Protein AF-A0A7X5WLG0-F1 (afdb_monomer_lite)

Structure (mmCIF, N/CA/C/O backbone):
data_AF-A0A7X5WLG0-F1
#
_entry.id   AF-A0A7X5WLG0-F1
#
loop_
_atom_site.group_PDB
_atom_site.id
_atom_site.type_symbol
_atom_site.label_atom_id
_atom_site.label_alt_id
_atom_site.label_comp_id
_atom_site.label_asym_id
_atom_site.label_entity_id
_atom_site.label_seq_id
_atom_site.pdbx_PDB_ins_code
_atom_site.Cartn_x
_atom_site.Cartn_y
_atom_site.Cartn_z
_atom_site.occupancy
_atom_site.B_iso_or_equiv
_atom_site.auth_seq_id
_atom_site.auth_comp_id
_atom_site.auth_asym_id
_atom_site.auth_atom_id
_atom_site.pdbx_PDB_model_num
ATOM 1 N N . LEU A 1 1 ? 12.001 4.739 -28.729 1.00 71.12 1 LEU A N 1
ATOM 2 C CA . LEU A 1 1 ? 10.639 5.173 -28.332 1.00 71.12 1 LEU A CA 1
ATOM 3 C C . LEU A 1 1 ? 10.068 4.322 -27.194 1.00 71.12 1 LEU A C 1
ATOM 5 O O . LEU A 1 1 ? 9.705 4.904 -26.185 1.00 71.12 1 LEU A O 1
ATOM 9 N N . GLY A 1 2 ? 10.093 2.982 -27.271 1.00 82.94 2 GLY A N 1
ATOM 10 C CA . GLY A 1 2 ? 9.530 2.110 -26.219 1.00 82.94 2 GLY A CA 1
ATOM 11 C C . GLY A 1 2 ? 10.066 2.324 -24.791 1.00 82.94 2 GLY A C 1
ATOM 12 O O . GLY A 1 2 ? 9.287 2.306 -23.847 1.00 82.94 2 GLY A O 1
ATOM 13 N N . ARG A 1 3 ? 11.364 2.628 -24.623 1.00 82.56 3 ARG A N 1
ATOM 14 C CA . ARG A 1 3 ? 11.955 2.897 -23.295 1.00 82.56 3 ARG A CA 1
ATOM 15 C C . ARG A 1 3 ? 11.331 4.106 -22.585 1.00 82.56 3 ARG A C 1
ATOM 17 O O . ARG A 1 3 ? 11.112 4.053 -21.385 1.00 82.56 3 ARG A O 1
ATOM 24 N N . LEU A 1 4 ? 11.057 5.194 -23.309 1.00 87.81 4 LEU A N 1
ATOM 25 C CA . LEU A 1 4 ? 10.491 6.411 -22.710 1.00 87.81 4 LEU A CA 1
ATOM 26 C C . LEU A 1 4 ? 9.049 6.184 -22.258 1.00 87.81 4 LEU A C 1
ATOM 28 O O . LEU A 1 4 ? 8.665 6.647 -21.189 1.00 87.81 4 LEU A O 1
ATOM 32 N N . GLU A 1 5 ? 8.283 5.433 -23.048 1.00 88.12 5 GLU A N 1
ATOM 33 C CA . GLU A 1 5 ? 6.917 5.058 -22.690 1.00 88.12 5 GLU A CA 1
ATOM 34 C C . GLU A 1 5 ? 6.893 4.146 -21.458 1.00 88.12 5 GLU A C 1
ATOM 36 O O . GLU A 1 5 ? 6.117 4.375 -20.534 1.00 88.12 5 GLU A O 1
ATOM 41 N N . GLN A 1 6 ? 7.812 3.178 -21.381 1.00 86.62 6 GLN A N 1
ATOM 42 C CA . GLN A 1 6 ? 7.963 2.329 -20.201 1.00 86.62 6 GLN A CA 1
ATOM 43 C C . GLN A 1 6 ? 8.332 3.146 -18.955 1.00 86.62 6 GLN A C 1
ATOM 45 O O . GLN A 1 6 ? 7.676 3.020 -17.923 1.00 86.62 6 GLN A O 1
ATOM 50 N N . THR A 1 7 ? 9.312 4.049 -19.063 1.00 88.75 7 THR A N 1
ATOM 51 C CA . THR A 1 7 ? 9.690 4.951 -17.968 1.00 88.75 7 THR A CA 1
ATOM 52 C C . THR A 1 7 ? 8.523 5.828 -17.524 1.00 88.75 7 THR A C 1
ATOM 54 O O . THR A 1 7 ? 8.304 5.991 -16.326 1.00 88.75 7 THR A O 1
ATOM 57 N N . ARG A 1 8 ? 7.749 6.379 -18.465 1.00 91.19 8 ARG A N 1
ATOM 58 C CA . ARG A 1 8 ? 6.564 7.187 -18.162 1.00 91.19 8 ARG A CA 1
ATOM 59 C C . ARG A 1 8 ? 5.507 6.367 -17.426 1.00 91.19 8 ARG A C 1
ATOM 61 O O . ARG A 1 8 ? 4.981 6.833 -16.419 1.00 91.19 8 ARG A O 1
ATOM 68 N N . ARG A 1 9 ? 5.212 5.155 -17.901 1.00 91.06 9 ARG A N 1
ATOM 69 C CA . ARG A 1 9 ? 4.261 4.234 -17.263 1.00 91.06 9 ARG A CA 1
ATOM 70 C C . ARG A 1 9 ? 4.695 3.892 -15.838 1.00 91.06 9 ARG A C 1
ATOM 72 O O . ARG A 1 9 ? 3.870 3.947 -14.931 1.00 91.06 9 ARG A O 1
ATOM 79 N N . HIS A 1 10 ? 5.978 3.601 -15.628 1.00 89.88 10 HIS A N 1
ATOM 80 C CA . HIS A 1 10 ? 6.533 3.335 -14.298 1.00 89.88 10 HIS A CA 1
ATOM 81 C C . HIS A 1 10 ? 6.452 4.568 -13.393 1.00 89.88 10 HIS A C 1
ATOM 83 O O . HIS A 1 10 ? 5.988 4.449 -12.267 1.00 89.88 10 HIS A O 1
ATOM 89 N N . ALA A 1 11 ? 6.792 5.756 -13.899 1.00 91.12 11 ALA A N 1
ATOM 90 C CA . ALA A 1 11 ? 6.707 7.005 -13.143 1.00 91.12 11 ALA A CA 1
ATOM 91 C C . ALA A 1 11 ? 5.271 7.323 -12.695 1.00 91.12 11 ALA A C 1
ATOM 93 O O . ALA A 1 11 ? 5.044 7.652 -11.534 1.00 91.12 11 ALA 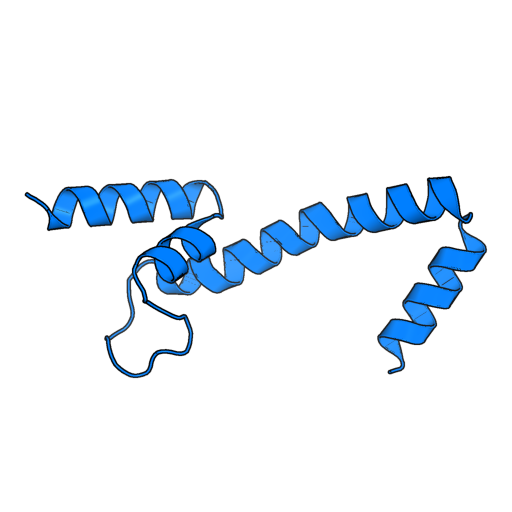A O 1
ATOM 94 N N . LEU A 1 12 ? 4.289 7.184 -13.593 1.00 94.25 12 LEU A N 1
ATOM 95 C CA . LEU A 1 12 ? 2.878 7.398 -13.260 1.00 94.25 12 LEU A CA 1
ATOM 96 C C . LEU A 1 12 ? 2.376 6.378 -12.230 1.00 94.25 12 LEU A C 1
ATOM 98 O O . LEU A 1 12 ? 1.678 6.751 -11.291 1.00 94.25 12 LEU A O 1
ATOM 102 N N . ALA A 1 13 ? 2.761 5.109 -12.367 1.00 92.25 13 ALA A N 1
ATOM 103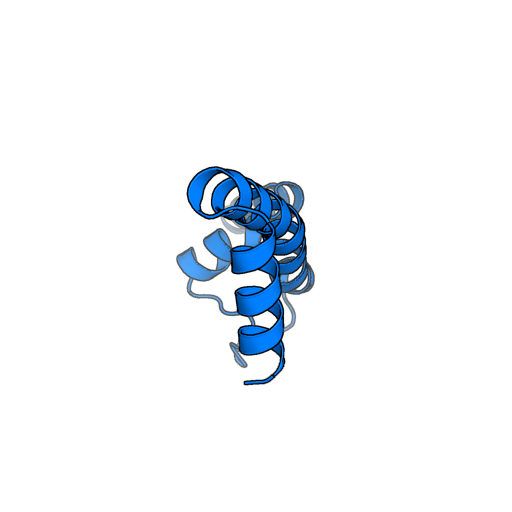 C CA . ALA A 1 13 ? 2.395 4.073 -11.406 1.00 92.25 13 ALA A CA 1
ATOM 104 C C . ALA A 1 13 ? 3.049 4.290 -10.032 1.00 92.25 13 ALA A C 1
ATOM 106 O O . ALA A 1 13 ? 2.423 4.046 -9.004 1.00 92.25 13 ALA A O 1
ATOM 107 N N . THR A 1 14 ? 4.285 4.790 -10.010 1.00 91.94 14 THR A N 1
ATOM 108 C CA . THR A 1 14 ? 5.001 5.208 -8.800 1.00 91.94 14 THR A CA 1
ATOM 109 C C . THR A 1 14 ? 4.290 6.359 -8.096 1.00 91.94 14 THR A C 1
ATOM 111 O O . THR A 1 14 ? 4.049 6.257 -6.899 1.00 91.94 14 THR A O 1
ATOM 114 N N . LEU A 1 15 ? 3.886 7.408 -8.821 1.00 93.31 15 LEU A N 1
ATOM 115 C CA . LEU A 1 15 ? 3.120 8.525 -8.248 1.00 93.31 15 LEU A CA 1
ATOM 116 C C . LEU A 1 15 ? 1.768 8.078 -7.680 1.00 93.31 15 LEU A C 1
ATOM 118 O O . LEU A 1 15 ? 1.296 8.637 -6.697 1.00 93.31 15 LEU A O 1
ATOM 122 N N . GLY A 1 16 ? 1.150 7.072 -8.298 1.00 93.81 16 GLY A N 1
ATOM 123 C CA . GLY A 1 16 ? -0.098 6.484 -7.825 1.00 93.81 16 GLY A CA 1
ATOM 124 C C . GLY A 1 16 ? 0.061 5.428 -6.729 1.00 93.81 16 GLY A C 1
ATOM 125 O O . GLY A 1 16 ? -0.943 4.824 -6.373 1.00 93.81 16 GLY A O 1
ATOM 126 N N . TYR A 1 17 ? 1.277 5.148 -6.240 1.00 92.75 17 TYR A N 1
ATOM 127 C CA . TYR A 1 17 ? 1.557 4.045 -5.306 1.00 92.75 17 TYR A CA 1
ATOM 128 C C . TYR A 1 17 ? 0.984 2.689 -5.766 1.00 92.75 17 TYR A C 1
ATOM 130 O O . TYR A 1 17 ? 0.482 1.891 -4.978 1.00 92.75 17 TYR A O 1
ATOM 138 N N . VAL A 1 18 ? 1.069 2.415 -7.071 1.00 93.94 18 VAL A N 1
ATOM 139 C CA . VAL A 1 18 ? 0.619 1.167 -7.722 1.00 93.94 18 VAL A CA 1
ATOM 140 C C . VAL A 1 18 ? 1.700 0.552 -8.619 1.00 93.94 18 VAL A C 1
ATOM 142 O O . VAL A 1 18 ? 1.427 -0.317 -9.449 1.00 93.94 18 VAL A O 1
ATOM 145 N N . ALA A 1 19 ? 2.953 0.992 -8.462 1.00 90.62 19 ALA A N 1
ATOM 146 C CA . ALA A 1 19 ? 4.101 0.479 -9.213 1.00 90.62 19 ALA A CA 1
ATOM 147 C C . ALA A 1 19 ? 4.304 -1.035 -9.035 1.00 90.62 19 ALA A C 1
ATOM 149 O O . ALA A 1 19 ? 4.778 -1.703 -9.953 1.00 90.62 19 ALA A O 1
ATOM 150 N N . ASN A 1 20 ? 3.881 -1.587 -7.894 1.00 91.44 20 ASN A N 1
ATOM 151 C CA . ASN A 1 20 ? 3.917 -3.019 -7.624 1.00 91.44 20 ASN A CA 1
ATOM 152 C C . ASN A 1 20 ? 3.188 -3.855 -8.682 1.00 91.44 20 ASN A C 1
ATOM 154 O O . ASN A 1 20 ? 3.761 -4.819 -9.186 1.00 91.44 20 ASN A O 1
ATOM 158 N N . TRP A 1 21 ? 1.989 -3.448 -9.092 1.00 90.81 21 TRP A N 1
ATOM 159 C CA . TRP A 1 21 ? 1.211 -4.143 -10.121 1.00 90.81 21 TRP A CA 1
ATOM 160 C C . TRP A 1 21 ? 1.853 -4.071 -11.503 1.00 90.81 21 TRP A C 1
ATOM 162 O O . TRP A 1 21 ? 1.805 -5.035 -12.265 1.00 90.81 21 TRP A O 1
ATOM 172 N N . ILE A 1 22 ? 2.476 -2.937 -11.820 1.00 90.44 22 ILE A N 1
ATOM 173 C CA . ILE A 1 22 ? 3.161 -2.750 -13.097 1.00 90.44 22 ILE A CA 1
ATOM 174 C C . ILE A 1 22 ? 4.415 -3.617 -13.183 1.00 90.44 22 ILE A C 1
ATOM 176 O O . ILE A 1 22 ? 4.615 -4.248 -14.215 1.00 90.44 22 ILE A O 1
ATOM 180 N N . PHE A 1 23 ? 5.216 -3.709 -12.118 1.00 87.25 23 PHE A N 1
ATOM 181 C CA . PHE A 1 23 ? 6.398 -4.580 -12.115 1.00 87.25 23 PHE A CA 1
ATOM 182 C C . PHE A 1 23 ? 6.006 -6.055 -12.217 1.00 87.25 23 PHE A C 1
ATOM 184 O O . PHE A 1 23 ? 6.567 -6.757 -13.053 1.00 87.25 23 PHE A O 1
ATOM 191 N N . ILE A 1 24 ? 4.964 -6.488 -11.492 1.00 87.81 24 ILE A N 1
ATOM 192 C CA . ILE A 1 24 ? 4.410 -7.847 -11.618 1.00 87.81 24 ILE A CA 1
ATOM 193 C C . ILE A 1 24 ? 3.990 -8.137 -13.067 1.00 87.81 24 ILE A C 1
ATOM 195 O O . ILE A 1 24 ? 4.330 -9.189 -13.605 1.00 87.81 24 ILE A O 1
ATOM 199 N N . ALA A 1 25 ? 3.279 -7.207 -13.712 1.00 88.75 25 ALA A N 1
ATOM 200 C CA . ALA A 1 25 ? 2.845 -7.358 -15.102 1.00 88.75 25 ALA A CA 1
ATOM 201 C C . ALA A 1 25 ? 4.015 -7.376 -16.100 1.00 88.75 25 ALA A C 1
ATOM 203 O O . ALA A 1 25 ? 3.936 -8.046 -17.128 1.00 88.75 25 ALA A O 1
ATOM 204 N N . ASP A 1 26 ? 5.094 -6.657 -15.796 1.00 85.50 26 ASP A N 1
ATOM 205 C CA . ASP A 1 26 ? 6.309 -6.615 -16.607 1.00 85.50 26 ASP A CA 1
ATOM 206 C C . ASP A 1 26 ? 7.256 -7.806 -16.307 1.00 85.50 26 ASP A C 1
ATOM 208 O O . ASP A 1 26 ? 8.321 -7.911 -16.915 1.00 85.50 26 ASP A O 1
ATOM 212 N N . GLY A 1 27 ? 6.875 -8.719 -15.401 1.00 80.38 27 GLY A N 1
ATOM 213 C CA . GLY A 1 27 ? 7.670 -9.888 -15.005 1.00 80.38 27 GLY A CA 1
ATOM 214 C C . GLY A 1 27 ? 8.881 -9.559 -14.126 1.00 80.38 27 GLY A C 1
ATOM 215 O O . GLY A 1 27 ? 9.713 -10.431 -13.881 1.00 80.38 27 GLY A O 1
ATOM 216 N N . ASP A 1 28 ? 8.984 -8.316 -13.652 1.00 76.00 28 ASP A N 1
ATOM 217 C CA . ASP A 1 28 ? 10.024 -7.865 -12.735 1.00 76.00 28 ASP A CA 1
ATOM 218 C C . ASP A 1 28 ? 9.527 -8.034 -11.293 1.00 76.00 28 ASP A C 1
ATOM 220 O O . ASP A 1 28 ? 8.372 -7.750 -10.964 1.00 76.00 28 ASP A O 1
ATOM 224 N N . SER A 1 29 ? 10.392 -8.514 -10.407 1.00 70.31 29 SER A N 1
ATOM 225 C CA . SER A 1 29 ? 10.035 -8.713 -9.003 1.00 70.31 29 SER A CA 1
ATOM 226 C C . SER A 1 29 ? 11.021 -7.987 -8.107 1.00 70.31 29 SER A C 1
ATOM 228 O O . SER A 1 29 ? 12.199 -7.856 -8.436 1.00 70.31 29 SER A O 1
ATOM 230 N N . TYR A 1 30 ? 10.547 -7.514 -6.952 1.00 73.31 30 TYR A N 1
ATOM 231 C CA . TYR A 1 30 ? 11.408 -6.858 -5.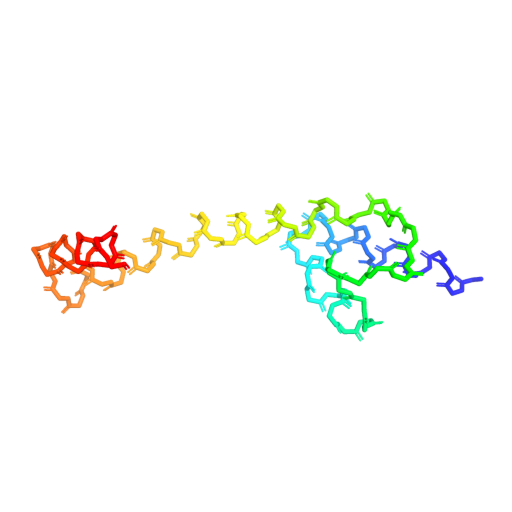965 1.00 73.31 30 TYR A CA 1
ATOM 232 C C . TYR A 1 30 ? 12.615 -7.733 -5.578 1.00 73.31 30 TYR A C 1
ATOM 234 O O . TYR A 1 30 ? 13.707 -7.212 -5.371 1.00 73.31 30 TYR A O 1
ATOM 242 N N . PHE A 1 31 ? 12.415 -9.056 -5.562 1.00 74.69 31 PHE A N 1
ATOM 243 C CA . PHE A 1 31 ? 13.411 -10.073 -5.220 1.00 74.69 31 PHE A CA 1
ATOM 244 C C . PHE A 1 31 ? 14.155 -10.658 -6.432 1.00 74.69 31 PHE A C 1
ATOM 246 O O . PHE A 1 31 ? 14.912 -11.612 -6.275 1.00 74.69 31 PHE A O 1
ATOM 253 N N . ALA A 1 32 ? 13.936 -10.148 -7.649 1.00 69.94 32 ALA A N 1
ATOM 254 C CA . ALA A 1 32 ? 14.655 -10.634 -8.820 1.00 69.94 32 ALA A CA 1
ATOM 255 C C . ALA A 1 32 ? 16.115 -10.154 -8.774 1.00 69.94 32 ALA A C 1
ATOM 257 O O . ALA A 1 32 ? 16.401 -8.969 -8.943 1.00 69.94 32 ALA A O 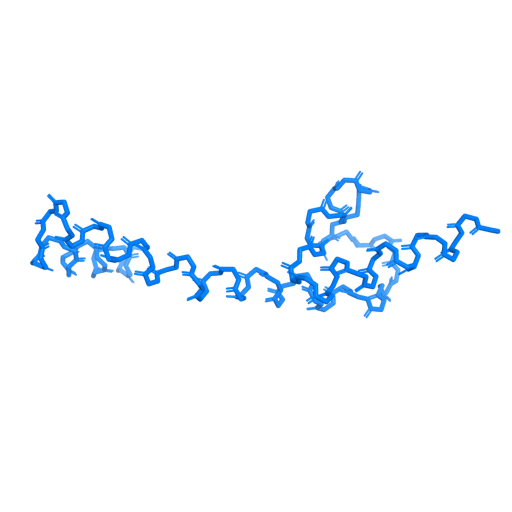1
ATOM 258 N N . ASP A 1 33 ? 17.042 -11.101 -8.620 1.00 59.31 33 ASP A N 1
ATOM 259 C CA . ASP A 1 33 ? 18.495 -10.872 -8.540 1.00 59.31 33 ASP A CA 1
ATOM 260 C C . ASP A 1 33 ? 19.154 -10.442 -9.872 1.00 59.31 33 ASP A C 1
ATOM 262 O O . ASP A 1 33 ? 20.369 -10.286 -9.959 1.00 59.31 33 ASP A O 1
ATOM 266 N N . VAL A 1 34 ? 18.380 -10.266 -10.950 1.00 55.38 34 VAL A N 1
ATOM 267 C CA . VAL A 1 34 ? 18.922 -10.356 -12.323 1.00 55.38 34 VAL A CA 1
ATOM 268 C C . VAL A 1 34 ? 19.055 -9.009 -13.043 1.00 55.38 34 VAL A C 1
ATOM 270 O O . VAL A 1 34 ? 19.744 -8.914 -14.056 1.00 55.38 34 VAL A O 1
ATOM 273 N N . ALA A 1 35 ? 18.477 -7.927 -12.529 1.00 54.00 35 ALA A N 1
ATOM 274 C CA . ALA A 1 35 ? 18.624 -6.609 -13.142 1.00 54.00 35 ALA A CA 1
ATOM 275 C C . ALA A 1 35 ? 18.937 -5.574 -12.067 1.00 54.00 35 ALA A C 1
ATOM 277 O O . ALA A 1 35 ? 18.204 -5.466 -11.078 1.00 54.00 35 ALA A O 1
ATOM 278 N N . GLY A 1 36 ? 20.041 -4.840 -12.260 1.00 58.38 36 GLY A N 1
ATOM 279 C CA . GLY A 1 36 ? 20.508 -3.776 -11.368 1.00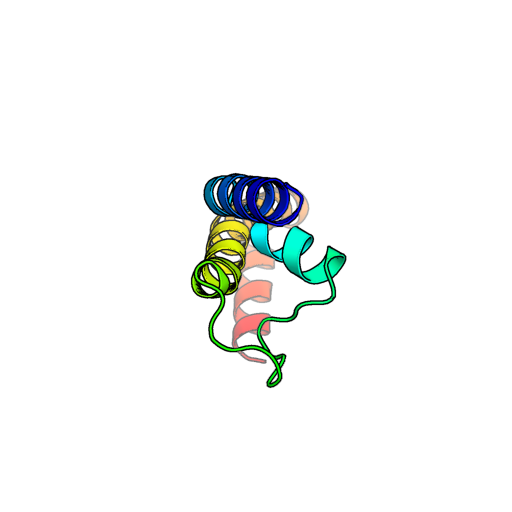 58.38 36 GLY A CA 1
ATOM 280 C C . GLY A 1 36 ? 19.391 -2.811 -10.942 1.00 58.38 36 GLY A C 1
ATOM 281 O O . GLY A 1 36 ? 18.335 -2.769 -11.574 1.00 58.38 36 GLY A O 1
ATOM 282 N N . PRO A 1 37 ? 19.588 -2.049 -9.853 1.00 57.44 37 PRO A N 1
ATOM 283 C CA . PRO A 1 37 ? 18.505 -1.356 -9.162 1.00 57.44 37 PRO A CA 1
ATOM 284 C C . PRO A 1 37 ? 17.710 -0.459 -10.119 1.00 57.44 37 PRO A C 1
ATOM 286 O O . PRO A 1 37 ? 18.196 0.578 -10.569 1.00 57.44 37 PRO A O 1
ATOM 289 N N . SER A 1 38 ? 16.472 -0.860 -10.435 1.00 66.88 38 SER A N 1
ATOM 290 C CA . SER A 1 38 ? 15.520 0.016 -11.118 1.00 66.88 38 SER A CA 1
ATOM 291 C C . SER A 1 38 ? 15.307 1.252 -10.248 1.00 66.88 38 SER A C 1
ATOM 293 O O . SER A 1 38 ? 15.085 1.133 -9.040 1.00 66.88 38 SER A O 1
ATOM 295 N N . MET A 1 39 ? 15.352 2.443 -10.854 1.00 73.88 39 MET A N 1
ATOM 296 C CA . MET A 1 39 ? 15.210 3.714 -10.134 1.00 73.88 39 MET A CA 1
ATOM 297 C C . MET A 1 39 ? 13.916 3.806 -9.321 1.00 73.88 39 MET A C 1
ATOM 299 O O . MET A 1 39 ? 13.879 4.531 -8.340 1.00 73.88 39 MET A O 1
ATOM 303 N N . PHE A 1 40 ? 12.880 3.048 -9.685 1.00 81.44 40 PHE A N 1
ATOM 304 C CA . PHE A 1 40 ? 11.578 3.032 -9.018 1.00 81.44 40 PHE A CA 1
ATOM 305 C C . PHE A 1 40 ? 11.384 1.841 -8.068 1.00 81.44 40 PHE A C 1
ATOM 307 O O . PHE A 1 40 ? 10.340 1.735 -7.428 1.00 81.44 40 PHE A O 1
ATOM 314 N N . ARG A 1 41 ? 12.368 0.936 -7.949 1.00 80.88 41 ARG A N 1
ATOM 315 C CA . ARG A 1 41 ? 12.241 -0.301 -7.156 1.00 80.88 41 ARG A CA 1
ATOM 316 C C . ARG A 1 41 ? 11.972 -0.025 -5.676 1.00 80.88 41 ARG A C 1
ATOM 318 O O . ARG A 1 41 ? 11.217 -0.760 -5.057 1.00 80.88 41 ARG A O 1
ATOM 325 N N . HIS A 1 42 ? 12.521 1.056 -5.127 1.00 84.81 42 HIS A N 1
ATOM 326 C CA . HIS A 1 42 ? 12.261 1.471 -3.744 1.00 84.81 42 HIS A CA 1
ATOM 327 C C . HIS A 1 42 ? 10.790 1.851 -3.499 1.00 84.81 42 HIS A C 1
ATOM 329 O O . HIS A 1 42 ? 10.284 1.679 -2.396 1.00 84.81 42 HIS A O 1
ATOM 335 N N . VAL A 1 43 ? 10.073 2.306 -4.534 1.00 90.12 43 VAL A N 1
ATOM 336 C CA . VAL A 1 43 ? 8.643 2.628 -4.421 1.00 90.12 43 VAL A CA 1
ATOM 337 C C . VAL A 1 43 ? 7.779 1.369 -4.447 1.00 90.12 43 VAL A C 1
ATOM 339 O O . VAL A 1 43 ? 6.610 1.423 -4.094 1.00 90.12 43 VAL A O 1
ATOM 342 N N . TRP A 1 44 ? 8.334 0.213 -4.819 1.00 89.50 44 TRP A N 1
ATOM 343 C CA . TRP A 1 44 ? 7.594 -1.043 -4.769 1.00 89.50 44 TRP A CA 1
ATOM 344 C C . TRP A 1 44 ? 7.165 -1.391 -3.339 1.00 89.50 44 TRP A C 1
ATOM 346 O O . TRP A 1 44 ? 5.981 -1.628 -3.107 1.00 89.50 44 TRP A O 1
ATOM 356 N N . SER A 1 45 ? 8.101 -1.380 -2.380 1.00 88.12 45 SER A N 1
ATOM 357 C CA . SER A 1 45 ? 7.782 -1.655 -0.973 1.00 88.12 45 SER A CA 1
ATOM 358 C C . SER A 1 45 ? 6.997 -0.503 -0.352 1.00 88.12 45 SER A C 1
ATOM 360 O O . SER A 1 45 ? 6.009 -0.749 0.329 1.00 88.12 45 SER A O 1
ATOM 362 N N . LEU A 1 46 ? 7.353 0.744 -0.682 1.00 91.81 46 LEU A N 1
ATOM 363 C CA . LEU A 1 46 ? 6.631 1.930 -0.212 1.00 91.81 46 LEU A CA 1
ATOM 364 C C . LEU A 1 46 ? 5.155 1.920 -0.646 1.00 91.81 46 LEU A C 1
ATOM 366 O O . LEU A 1 46 ? 4.275 2.232 0.143 1.00 91.81 46 LEU A O 1
ATOM 370 N N . ALA A 1 47 ? 4.860 1.512 -1.883 1.00 93.56 47 ALA A N 1
ATOM 371 C CA . ALA A 1 47 ? 3.490 1.362 -2.370 1.00 93.56 47 ALA A CA 1
ATOM 372 C C . ALA A 1 47 ? 2.693 0.335 -1.556 1.00 93.56 47 ALA A C 1
ATOM 374 O O . ALA A 1 47 ? 1.514 0.553 -1.291 1.00 93.56 47 ALA A O 1
ATOM 375 N N . ILE A 1 48 ? 3.324 -0.765 -1.139 1.00 93.44 48 ILE A N 1
ATOM 376 C CA . ILE A 1 48 ? 2.684 -1.765 -0.275 1.00 93.44 48 ILE A CA 1
ATOM 377 C C . ILE A 1 48 ? 2.438 -1.193 1.122 1.00 93.44 48 ILE A C 1
ATOM 379 O O . ILE A 1 48 ? 1.362 -1.408 1.674 1.00 93.44 48 ILE A O 1
ATOM 383 N N . GLU A 1 49 ? 3.391 -0.446 1.677 1.00 94.94 49 GLU A N 1
ATOM 384 C CA . GLU A 1 49 ? 3.232 0.225 2.971 1.00 94.94 49 GLU A CA 1
ATOM 385 C C . GLU A 1 49 ? 2.062 1.222 2.949 1.00 94.94 49 GLU A C 1
ATOM 387 O O . GLU A 1 49 ? 1.176 1.138 3.797 1.00 94.94 49 GLU A O 1
ATOM 392 N N . GLU A 1 50 ? 1.976 2.096 1.943 1.00 95.44 50 GLU A N 1
ATOM 393 C CA . GLU A 1 50 ? 0.869 3.056 1.788 1.00 95.44 50 GLU A CA 1
ATOM 394 C C . GLU A 1 50 ? -0.487 2.353 1.601 1.00 95.44 50 GLU A C 1
ATOM 396 O O . GLU A 1 50 ? -1.488 2.717 2.227 1.00 95.44 50 GLU A O 1
ATOM 401 N N . GLN A 1 51 ? -0.531 1.288 0.790 1.00 95.56 51 GLN A N 1
ATOM 402 C CA . GLN A 1 51 ? -1.727 0.455 0.633 1.00 95.56 51 GLN A CA 1
ATOM 403 C C . GLN A 1 51 ? -2.135 -0.183 1.966 1.00 95.56 51 GLN A C 1
ATOM 405 O O . GLN A 1 51 ? -3.319 -0.191 2.300 1.00 95.56 51 GLN A O 1
ATOM 410 N N . PHE A 1 52 ? -1.179 -0.683 2.751 1.00 95.81 52 PHE A N 1
ATOM 411 C CA . PHE A 1 52 ? -1.439 -1.249 4.071 1.00 95.81 52 PHE A CA 1
ATOM 412 C C . PHE A 1 52 ? -1.989 -0.196 5.037 1.00 95.81 52 PHE A C 1
ATOM 414 O O . PHE A 1 52 ? -3.013 -0.442 5.677 1.00 95.81 52 PHE A O 1
ATOM 421 N N . TYR A 1 53 ? -1.383 0.991 5.108 1.00 94.25 53 TYR A N 1
ATOM 422 C CA . TYR A 1 53 ? -1.849 2.070 5.982 1.00 94.25 53 TYR A CA 1
ATOM 423 C C . TYR A 1 53 ? -3.239 2.586 5.615 1.00 94.25 53 TYR A C 1
ATOM 425 O O . TYR A 1 53 ? -3.963 3.039 6.500 1.00 94.25 53 TYR A O 1
ATOM 433 N N . LEU A 1 54 ? -3.651 2.478 4.350 1.00 94.62 54 LEU A N 1
ATOM 434 C CA . LEU A 1 54 ? -5.011 2.805 3.929 1.00 94.62 54 LEU A CA 1
ATOM 435 C C . LEU A 1 54 ? -5.998 1.656 4.192 1.00 94.62 54 LEU A C 1
ATOM 437 O O . LEU A 1 54 ? -7.097 1.875 4.707 1.00 94.62 54 LEU A O 1
ATOM 441 N N . LEU A 1 55 ? -5.626 0.422 3.845 1.00 95.62 55 LEU A N 1
ATOM 442 C CA . LEU A 1 55 ? -6.500 -0.749 3.951 1.00 95.62 55 LEU A CA 1
ATOM 443 C C . LEU A 1 55 ? -6.710 -1.199 5.397 1.00 95.62 55 LEU A C 1
ATOM 445 O O . LEU A 1 55 ? -7.792 -1.686 5.731 1.00 95.62 55 LEU A O 1
ATOM 449 N N . TRP A 1 56 ? -5.717 -1.035 6.269 1.00 92.88 56 TRP A N 1
ATOM 450 C CA . TRP A 1 56 ? -5.793 -1.490 7.654 1.00 92.88 56 TRP A CA 1
ATOM 451 C C . TRP A 1 56 ? -6.877 -0.758 8.469 1.00 92.88 56 TRP A C 1
ATOM 453 O O . TRP A 1 56 ? -7.749 -1.440 9.018 1.00 92.88 56 TRP A O 1
ATOM 463 N N . PRO A 1 57 ? -6.948 0.590 8.494 1.00 92.06 57 PRO A N 1
ATOM 464 C CA . PRO A 1 57 ? -8.040 1.311 9.149 1.00 92.06 57 PRO A CA 1
ATOM 465 C C . PRO A 1 57 ? -9.419 0.949 8.592 1.00 92.06 57 PRO A C 1
ATOM 467 O O . PRO A 1 57 ? -10.365 0.785 9.361 1.00 92.06 57 PRO A O 1
ATOM 470 N N . LEU A 1 58 ? -9.539 0.784 7.269 1.00 94.19 58 LEU A N 1
ATOM 471 C CA . LEU A 1 58 ? -10.794 0.384 6.624 1.00 94.19 58 LEU A CA 1
ATOM 472 C C . LEU A 1 58 ? -11.222 -1.021 7.055 1.00 94.19 58 LEU A C 1
ATOM 474 O O . LEU A 1 58 ? -12.385 -1.242 7.387 1.00 94.19 58 LEU A O 1
ATOM 478 N N . THR A 1 59 ? -10.276 -1.955 7.111 1.00 90.31 59 THR A N 1
ATOM 479 C CA . THR A 1 59 ? -10.515 -3.325 7.574 1.00 90.31 59 THR A CA 1
ATOM 480 C C . THR A 1 59 ? -10.982 -3.326 9.027 1.00 90.31 59 THR A C 1
ATOM 482 O O . THR A 1 59 ? -12.008 -3.926 9.344 1.00 90.31 59 THR A O 1
ATOM 485 N N . VAL A 1 60 ? -10.296 -2.592 9.907 1.00 89.06 60 VAL A N 1
ATOM 486 C CA . VAL A 1 60 ? -10.689 -2.436 11.316 1.00 89.06 60 VAL A CA 1
ATOM 487 C C . VAL A 1 60 ? -12.087 -1.824 11.434 1.00 89.06 60 VAL A C 1
ATOM 489 O O . VAL A 1 60 ? -12.911 -2.331 12.195 1.00 89.06 60 VAL A O 1
ATOM 492 N N . LEU A 1 61 ? -12.395 -0.783 10.656 1.00 92.38 61 LEU A N 1
ATOM 493 C CA . LEU A 1 61 ? -13.707 -0.135 10.654 1.00 92.38 61 LEU A CA 1
ATOM 494 C C . LEU A 1 61 ? -14.826 -1.110 10.256 1.00 92.38 61 LEU A C 1
ATOM 496 O O . LEU A 1 61 ? -15.845 -1.192 10.947 1.00 92.38 61 LEU A O 1
ATOM 500 N N . VAL A 1 62 ? -14.631 -1.875 9.178 1.00 91.81 62 VAL A N 1
ATOM 501 C CA . VAL A 1 62 ? -15.588 -2.894 8.716 1.00 91.81 62 VAL A CA 1
ATOM 502 C C . VAL A 1 62 ? -15.779 -3.978 9.777 1.00 91.81 62 VAL A C 1
ATOM 504 O O . VAL A 1 62 ? -16.914 -4.321 10.113 1.00 91.81 62 VAL A O 1
ATOM 507 N N . LEU A 1 63 ? -14.690 -4.472 10.373 1.00 89.88 63 LEU A N 1
ATOM 508 C CA . LEU A 1 63 ? -14.749 -5.493 11.417 1.00 89.88 63 LEU A CA 1
ATOM 509 C C . LEU A 1 63 ? -15.489 -5.002 12.667 1.00 89.88 63 LEU A C 1
ATOM 511 O O . LEU A 1 63 ? -16.321 -5.732 13.206 1.00 89.88 63 LEU A O 1
ATOM 515 N N . ILE A 1 64 ? -15.256 -3.760 13.104 1.00 90.81 64 ILE A N 1
ATOM 516 C CA . ILE A 1 64 ? -15.991 -3.159 14.226 1.00 90.81 64 ILE A CA 1
ATOM 517 C C . ILE A 1 64 ? -17.481 -3.080 13.890 1.00 90.81 64 ILE A C 1
ATOM 519 O O . ILE A 1 64 ? -18.317 -3.418 14.729 1.00 90.81 64 ILE A O 1
ATOM 523 N N . ARG A 1 65 ? -17.821 -2.680 12.660 1.00 91.69 65 ARG A N 1
ATOM 524 C CA . ARG A 1 65 ? -19.209 -2.536 12.211 1.00 91.69 65 ARG A CA 1
ATOM 525 C C . ARG A 1 65 ? -19.960 -3.867 12.144 1.00 91.69 65 ARG A C 1
ATOM 527 O O . ARG A 1 65 ? -21.177 -3.857 12.309 1.00 91.69 65 ARG A O 1
ATOM 534 N N . TRP A 1 66 ? -19.264 -4.979 11.903 1.00 90.62 66 TRP A N 1
ATOM 535 C CA . TRP A 1 66 ? -19.859 -6.317 11.777 1.00 90.62 66 TRP A CA 1
ATOM 536 C C . TRP A 1 66 ? -19.816 -7.152 13.064 1.00 90.62 66 TRP A C 1
ATOM 538 O O . TRP A 1 66 ? -20.736 -7.926 13.312 1.00 90.62 66 TRP A O 1
ATOM 548 N N . LYS A 1 67 ? -18.752 -7.042 13.869 1.00 85.25 67 LYS A N 1
ATOM 549 C CA . LYS A 1 67 ? -18.468 -7.940 15.010 1.00 85.25 67 LYS A CA 1
ATOM 550 C C . LYS A 1 67 ? -18.388 -7.217 16.364 1.00 85.25 67 LYS A C 1
ATOM 552 O O . LYS A 1 67 ? -18.348 -7.880 17.398 1.00 85.25 67 LYS A O 1
ATOM 557 N N . GLY A 1 68 ? -18.377 -5.882 16.378 1.00 81.00 68 GLY A N 1
ATOM 558 C CA . GLY A 1 68 ? -18.199 -5.070 17.584 1.00 81.00 68 GLY A CA 1
ATOM 559 C C . GLY A 1 68 ? -16.738 -4.970 18.045 1.00 81.00 68 GLY A C 1
ATOM 560 O O . GLY A 1 68 ? -15.903 -5.826 17.759 1.00 81.00 68 GLY A O 1
ATOM 561 N N . THR A 1 69 ? -16.412 -3.912 18.789 1.00 80.00 69 THR A N 1
ATOM 562 C CA . THR A 1 69 ? -15.029 -3.533 19.155 1.00 80.00 69 THR A CA 1
ATOM 563 C C . THR A 1 69 ? -14.268 -4.592 19.961 1.00 80.00 69 THR A C 1
ATOM 565 O O . THR A 1 69 ? -13.064 -4.754 19.776 1.00 80.00 69 THR A O 1
ATOM 568 N N . ARG A 1 70 ? -14.959 -5.358 20.816 1.00 78.00 70 ARG A N 1
ATOM 569 C CA . ARG A 1 70 ? -14.344 -6.407 21.652 1.00 78.00 70 ARG A CA 1
ATOM 570 C C . ARG A 1 70 ? -13.804 -7.578 20.828 1.00 78.00 70 ARG A C 1
ATOM 572 O O . ARG A 1 70 ? -12.717 -8.067 21.112 1.00 78.00 70 ARG A O 1
ATOM 579 N N . ALA A 1 71 ? -14.534 -7.998 19.795 1.00 76.94 71 ALA A N 1
ATOM 580 C CA . ALA A 1 71 ? -14.119 -9.099 18.928 1.00 76.94 71 ALA A CA 1
ATOM 581 C C . ALA A 1 71 ? -12.903 -8.721 18.066 1.00 76.94 71 ALA A C 1
ATOM 583 O O . ALA A 1 71 ? -12.011 -9.540 17.864 1.00 76.94 71 ALA A O 1
ATOM 584 N N . VAL A 1 72 ? -12.839 -7.466 17.607 1.00 78.25 72 VAL A N 1
ATOM 585 C CA . VAL A 1 72 ? -11.698 -6.947 16.836 1.00 78.25 72 VAL A CA 1
ATOM 586 C C . VAL A 1 72 ? -10.442 -6.845 17.697 1.00 78.25 72 VAL A C 1
ATOM 588 O O . VAL A 1 72 ? -9.378 -7.266 17.257 1.00 78.25 72 VAL A O 1
ATOM 591 N N . GLY A 1 73 ? -10.566 -6.359 18.939 1.00 77.56 73 GLY A N 1
ATOM 592 C CA . GLY A 1 73 ? -9.443 -6.287 19.878 1.00 77.56 73 GLY A CA 1
ATOM 593 C C . GLY A 1 73 ? -8.835 -7.658 20.187 1.00 77.56 73 GLY A C 1
ATOM 594 O O . GLY A 1 73 ? -7.620 -7.814 20.128 1.00 77.56 73 GLY A O 1
ATOM 595 N N . VAL A 1 74 ? -9.669 -8.675 20.438 1.00 76.00 74 VAL A N 1
ATOM 596 C CA . VAL A 1 74 ? -9.199 -10.056 20.663 1.00 76.00 74 VAL A CA 1
ATOM 597 C C . VAL A 1 74 ? -8.537 -10.634 19.408 1.00 76.00 74 VAL A C 1
ATOM 599 O O . VAL A 1 74 ? -7.479 -11.247 19.511 1.00 76.00 74 VAL A O 1
ATOM 602 N N . GLY A 1 75 ? -9.117 -10.405 18.225 1.00 74.88 75 GLY A N 1
ATOM 603 C CA . GLY A 1 75 ? -8.543 -10.862 16.956 1.00 74.88 75 GLY A CA 1
ATOM 604 C C . GLY A 1 75 ? -7.182 -10.233 16.646 1.00 74.88 75 GLY A C 1
ATOM 605 O O . GLY A 1 75 ? -6.265 -10.941 16.246 1.00 74.88 75 GLY A O 1
ATOM 606 N N . ALA A 1 76 ? -7.021 -8.928 16.884 1.00 78.12 76 ALA A N 1
ATOM 607 C CA . ALA A 1 76 ? -5.752 -8.231 16.679 1.00 78.12 76 ALA A CA 1
ATOM 608 C C . ALA A 1 76 ? -4.652 -8.729 17.634 1.00 78.12 76 ALA A C 1
ATOM 610 O O . ALA A 1 76 ? -3.522 -8.938 17.203 1.00 78.12 76 ALA A O 1
ATOM 611 N N . VAL A 1 77 ? -4.986 -8.974 18.908 1.00 76.56 77 VAL A N 1
ATOM 612 C CA . VAL A 1 77 ? -4.042 -9.532 19.893 1.00 76.56 77 VAL A CA 1
ATOM 613 C C . VAL A 1 77 ? -3.646 -10.964 19.531 1.00 76.56 77 VAL A C 1
ATOM 615 O O . VAL A 1 77 ? -2.471 -11.302 19.604 1.00 76.56 77 VAL A O 1
ATOM 618 N N . ALA A 1 78 ? -4.600 -11.794 19.103 1.00 72.62 78 ALA A N 1
ATOM 619 C CA . ALA A 1 78 ? -4.323 -13.172 18.704 1.00 72.62 78 ALA A CA 1
ATOM 620 C C . ALA A 1 78 ? -3.450 -13.256 17.440 1.00 72.62 78 ALA A C 1
ATOM 622 O O . ALA A 1 78 ? -2.546 -14.081 17.389 1.00 72.62 78 ALA A O 1
ATOM 623 N N . LEU A 1 79 ? -3.688 -12.392 16.446 1.00 75.50 79 LEU A N 1
ATOM 624 C CA . LEU A 1 79 ? -2.885 -12.330 15.219 1.00 75.50 79 LEU A CA 1
ATOM 625 C C . LEU A 1 79 ? -1.485 -11.745 15.445 1.00 75.50 79 LEU A C 1
ATOM 627 O O . LEU A 1 79 ? -0.565 -12.127 14.741 1.00 75.50 79 LEU A O 1
ATOM 631 N N . GLY A 1 80 ? -1.318 -10.828 16.404 1.00 71.31 80 GLY A N 1
ATOM 632 C CA . GLY A 1 80 ? -0.004 -10.283 16.762 1.00 71.31 80 GLY A CA 1
ATOM 633 C C . GLY A 1 80 ? 0.834 -11.192 17.670 1.00 71.31 80 GLY A C 1
ATOM 634 O O . GLY A 1 80 ? 2.025 -10.942 17.831 1.00 71.31 80 GLY A O 1
ATOM 635 N N . ALA A 1 81 ? 0.223 -12.210 18.284 1.00 63.97 81 ALA A N 1
ATOM 636 C CA . ALA A 1 81 ? 0.885 -13.177 19.163 1.00 63.97 81 ALA A CA 1
ATOM 637 C C . ALA A 1 81 ? 1.223 -14.517 18.475 1.00 63.97 81 ALA A C 1
ATOM 639 O O . ALA A 1 81 ? 1.797 -15.392 19.126 1.00 63.97 81 ALA A O 1
ATOM 640 N N . ALA A 1 82 ? 0.839 -14.683 17.205 1.00 54.25 82 ALA A N 1
ATOM 641 C CA . ALA A 1 82 ? 1.105 -15.852 16.365 1.00 54.25 82 ALA A CA 1
ATOM 642 C C . ALA A 1 82 ? 2.260 -15.573 15.395 1.00 54.25 82 ALA A C 1
ATOM 644 O O . ALA A 1 82 ? 3.029 -16.523 15.131 1.00 54.25 82 ALA A O 1
#

Secondary structure (DSSP, 8-state):
-HHHHHHHHHHHHHHTT-HHHHHHHTT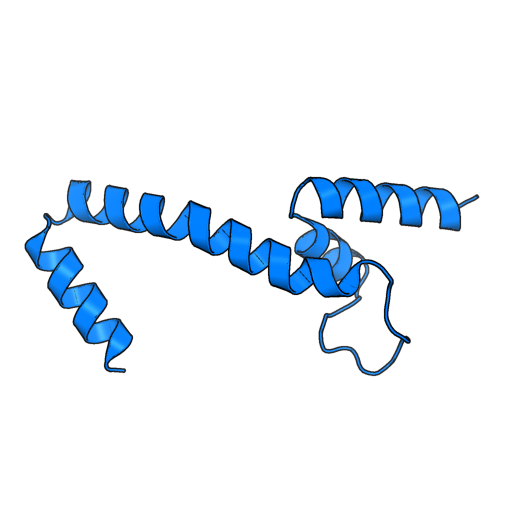--TT-TTS---TTHHHHHHHHHHHHHHHHHHHHHHHHHHH-HHHHHHHHHHHH--

Foldseek 3Di:
DVVVVLVVVLVVCLVVLNSLVVCVVVVHDLPDPPDPDDPSSVSNVVSVVVVCVVVVVVVLVVCCVPPNPVVSVVVVVVVVVD

Radius of gyration: 17.8 Å; chains: 1; bounding box: 40×24×50 Å

pLDDT: mean 83.56, std 10.99, range [54.0, 95.81]

Sequence (82 aa):
LGRLEQTRRHALATLGYVANWIFIADGDSYFADVAGPSMFRHVWSLAIEEQFYLLWPLTVLVLIRWKGTRAVGVGAVALGAA